Protein AF-A0A848M1C4-F1 (afdb_monomer)

Solvent-accessible surface area (backbone atoms only — not comparable to full-atom values): 4460 Å² total; per-residue (Å²): 90,78,36,63,48,80,48,74,55,75,45,81,50,88,47,55,37,36,32,35,67,69,8,37,36,46,28,38,36,35,27,29,28,38,40,32,36,12,38,41,32,41,43,36,41,22,76,48,29,39,37,36,34,40,74,12,39,38,43,37,40,38,37,22,54,34,78,48,76,38,80,74,38,45,78,47,69,53,79,47,64,71,63,84,73,64,93,88,115

Nearest PDB structures (foldseek):
  3uyu-assembly1_B  TM=2.786E-01  e=3.397E-01  Leucosporidium sp. AY30
  3pet-assembly1_A  TM=3.231E-01  e=1.451E+00  Bacteroides fragilis NCTC 9343
  3wp9-assembly1_A  TM=2.371E-01  e=5.101E-01  Colwellia sp. SLW05
  7d6c-assembly2_5  TM=1.857E-01  e=2.056E+00  Synechococcus elongatus PCC 7942 = FACHB-805

Sequence (89 aa):
LVIEGRVEGQIALKNHLTIEGTGKVQADIRAEELTINGEASGNIDASTRVAINASAKVAGDIKAPRVVIEDGAVFNGSIEMDVKLPDDI

pLDDT: mean 95.61, std 6.19, range [65.88, 98.56]

InterPro domains:
  IPR007607 Bactofilin A/B [PF04519] (1-79)
  IPR007607 Bactofilin A/B [PTHR35024] (2-82)

Mean predicted aligned error: 3.43 Å

Organism: NCBI:txid394095

Foldseek 3Di:
DEAQAEEEEEEADAAEYEDAQNRAYQYEYEYQEYEFNHEYEEEYEHAAEYEFDQNYEYHYEYEYLYYHYYHNYHYHYYYHHPDDDPPPD

Secondary structure (DSSP, 8-state):
-EE-SEEEEEEE-SSEEEE-TT-EEEEEEEEEEEEESSEEES-EEEEEEEEE-TT-EEES-EE-S-EEE-TT-EEES-EE------TT-

Radius of gyration: 12.71 Å; Cα contacts (8 Å, |Δi|>4): 253; chains: 1; bounding box: 28×18×43 Å

Structure (mmCIF, N/CA/C/O backbone):
data_AF-A0A848M1C4-F1
#
_entry.id   AF-A0A848M1C4-F1
#
loop_
_atom_site.group_PDB
_atom_site.id
_atom_site.type_symbol
_atom_site.label_atom_id
_atom_site.label_alt_id
_atom_site.label_comp_id
_atom_site.label_asym_id
_atom_site.label_entity_id
_atom_site.label_seq_id
_atom_site.pdbx_PDB_ins_code
_atom_site.Cartn_x
_atom_site.Cartn_y
_atom_site.Cartn_z
_atom_site.occupancy
_atom_site.B_iso_or_equiv
_atom_site.auth_seq_id
_atom_site.auth_comp_id
_atom_site.auth_asym_id
_atom_site.auth_atom_id
_atom_site.pdbx_PDB_model_num
ATOM 1 N N . LEU A 1 1 ? 7.139 -4.797 7.430 1.00 95.00 1 LEU A N 1
ATOM 2 C CA . LEU A 1 1 ? 6.385 -4.169 8.543 1.00 95.00 1 LEU A CA 1
ATOM 3 C C . LEU A 1 1 ? 4.920 -4.512 8.339 1.00 95.00 1 LEU A C 1
ATOM 5 O O . LEU A 1 1 ? 4.481 -4.451 7.200 1.00 95.00 1 LEU A O 1
ATOM 9 N N . VAL A 1 2 ? 4.203 -4.893 9.392 1.00 97.94 2 VAL A N 1
ATOM 10 C CA . VAL A 1 2 ? 2.770 -5.216 9.327 1.00 97.94 2 VAL A CA 1
ATOM 11 C C . VAL A 1 2 ? 2.019 -4.241 10.229 1.00 97.94 2 VAL A C 1
ATOM 13 O O . VAL A 1 2 ? 2.476 -3.972 11.340 1.00 97.94 2 VAL A O 1
ATOM 16 N N . ILE A 1 3 ? 0.913 -3.684 9.740 1.00 97.88 3 ILE A N 1
ATOM 17 C CA . ILE A 1 3 ? 0.052 -2.758 10.481 1.00 97.88 3 ILE A CA 1
ATOM 18 C C . ILE A 1 3 ? -1.339 -3.373 10.610 1.00 97.88 3 ILE A C 1
ATOM 20 O O . ILE A 1 3 ? -2.064 -3.493 9.628 1.00 97.88 3 ILE A O 1
ATOM 24 N N . GLU A 1 4 ? -1.721 -3.696 11.843 1.00 97.50 4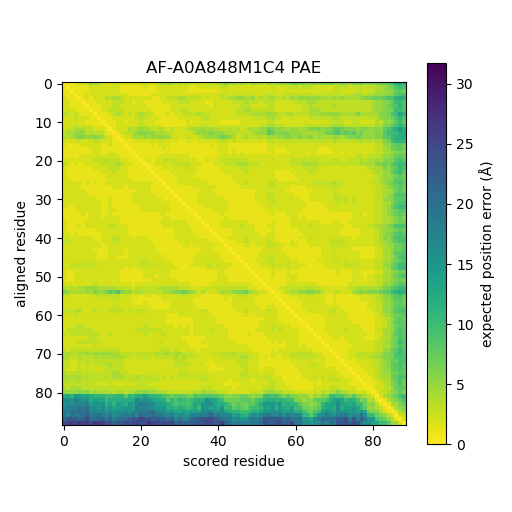 GLU A N 1
ATOM 25 C CA . GLU A 1 4 ? -3.046 -4.233 12.194 1.00 97.50 4 GLU A CA 1
ATOM 26 C C . GLU A 1 4 ? -3.934 -3.197 12.908 1.00 97.50 4 GLU A C 1
ATOM 28 O O . GLU A 1 4 ? -5.093 -3.470 13.214 1.00 97.50 4 GLU A O 1
ATOM 33 N N . GLY A 1 5 ? -3.392 -2.009 13.196 1.00 96.06 5 GLY A N 1
ATOM 34 C CA . GLY A 1 5 ? -4.049 -0.950 13.962 1.00 96.06 5 GLY A CA 1
ATOM 35 C C . GLY A 1 5 ? -4.068 0.391 13.234 1.00 96.06 5 GLY A C 1
ATOM 36 O O . GLY A 1 5 ? -4.028 0.456 12.007 1.00 96.06 5 GLY A O 1
ATOM 37 N N . ARG A 1 6 ? -4.131 1.483 14.001 1.00 97.81 6 ARG A N 1
ATOM 38 C CA . ARG A 1 6 ? -4.175 2.843 13.457 1.00 97.81 6 ARG A CA 1
ATOM 39 C C . ARG A 1 6 ? -2.787 3.473 13.427 1.00 97.81 6 ARG A C 1
ATOM 41 O O . ARG A 1 6 ? -2.099 3.470 14.445 1.00 97.81 6 ARG A O 1
ATOM 48 N N . VAL A 1 7 ? -2.404 4.041 12.288 1.00 97.69 7 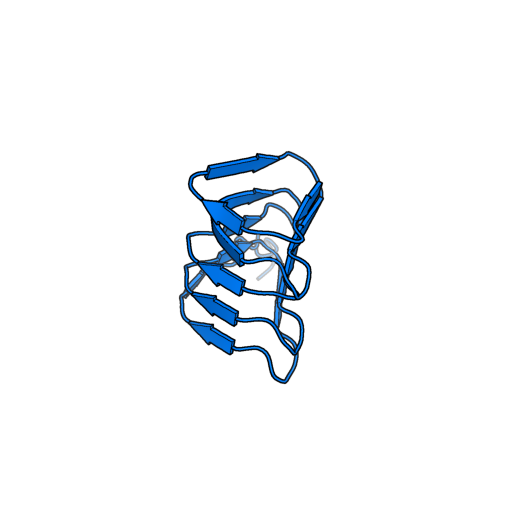VAL A N 1
ATOM 49 C CA . VAL A 1 7 ? -1.159 4.810 12.132 1.00 97.69 7 VAL A CA 1
ATOM 50 C C . VAL A 1 7 ? -1.465 6.122 11.425 1.00 97.69 7 VAL A C 1
ATOM 52 O O . VAL A 1 7 ? -2.210 6.138 10.450 1.00 97.69 7 VAL A O 1
ATOM 55 N N . GLU A 1 8 ? -0.877 7.213 11.911 1.00 97.94 8 GLU A N 1
ATOM 56 C CA . GLU A 1 8 ? -1.021 8.553 11.338 1.00 97.94 8 GLU A CA 1
ATOM 57 C C . GLU A 1 8 ? 0.353 9.199 11.129 1.00 97.94 8 GLU A C 1
ATOM 59 O O . GLU A 1 8 ? 1.274 8.966 11.916 1.00 97.94 8 GLU A O 1
ATOM 64 N N . GLY A 1 9 ? 0.490 10.026 10.090 1.00 97.31 9 GLY A N 1
ATOM 65 C CA . GLY A 1 9 ? 1.689 10.835 9.849 1.00 97.31 9 GLY A CA 1
ATOM 66 C C . GLY A 1 9 ? 2.476 10.412 8.612 1.00 97.31 9 GLY A C 1
ATOM 67 O O . GLY A 1 9 ? 2.006 10.579 7.493 1.00 97.31 9 GLY A O 1
ATOM 68 N N . GLN A 1 10 ? 3.704 9.928 8.793 1.00 97.31 10 GLN A N 1
ATOM 69 C CA . GLN A 1 10 ? 4.580 9.523 7.688 1.00 97.31 10 GLN A CA 1
ATOM 70 C C . GLN A 1 10 ? 5.206 8.166 7.980 1.00 97.31 10 GLN A C 1
ATOM 72 O O . GLN A 1 10 ? 5.672 7.909 9.091 1.00 97.31 10 GLN A O 1
ATOM 77 N N . ILE A 1 11 ? 5.245 7.305 6.967 1.00 97.38 11 ILE A N 1
ATOM 78 C CA . ILE A 1 11 ? 5.832 5.972 7.045 1.00 97.38 11 ILE A CA 1
ATOM 79 C C . ILE A 1 11 ? 6.898 5.875 5.959 1.00 97.38 11 ILE A C 1
ATOM 81 O O . ILE A 1 11 ? 6.599 6.022 4.781 1.00 97.38 11 ILE A O 1
ATOM 85 N N . ALA A 1 12 ? 8.146 5.611 6.342 1.00 97.19 12 ALA A N 1
ATOM 86 C CA . ALA A 1 12 ? 9.239 5.405 5.398 1.00 97.19 12 ALA A CA 1
ATOM 87 C C . ALA A 1 12 ? 10.013 4.138 5.762 1.00 97.19 12 ALA A C 1
ATOM 89 O O . ALA A 1 12 ? 10.598 4.040 6.842 1.00 97.19 12 ALA A O 1
ATOM 90 N N . LEU A 1 13 ? 10.031 3.169 4.852 1.00 94.81 13 LEU A N 1
ATOM 91 C CA . LEU A 1 13 ? 10.797 1.934 4.982 1.00 94.81 13 LEU A CA 1
ATOM 92 C C . LEU A 1 13 ? 11.396 1.536 3.632 1.00 94.81 13 LEU A C 1
ATOM 94 O O . LEU A 1 13 ? 10.900 1.913 2.579 1.00 94.81 13 LEU A O 1
ATOM 98 N N . LYS A 1 14 ? 12.479 0.759 3.665 1.00 93.25 14 LYS A N 1
ATOM 99 C CA . LYS A 1 14 ? 13.182 0.301 2.455 1.00 93.25 14 LYS A CA 1
ATOM 100 C C . LYS A 1 14 ? 12.725 -1.069 1.943 1.00 93.25 14 LYS A C 1
ATOM 102 O O . LYS A 1 14 ? 13.319 -1.551 0.999 1.00 93.25 14 LYS A O 1
ATOM 107 N N . ASN A 1 15 ? 11.729 -1.680 2.587 1.00 95.62 15 ASN A N 1
ATOM 108 C CA . ASN A 1 15 ? 11.282 -3.054 2.332 1.00 95.62 15 ASN A CA 1
ATOM 109 C C . ASN A 1 15 ? 9.746 -3.080 2.150 1.00 95.62 15 ASN A C 1
ATOM 111 O O . ASN A 1 15 ? 9.124 -2.052 1.878 1.00 95.62 15 ASN A O 1
ATOM 115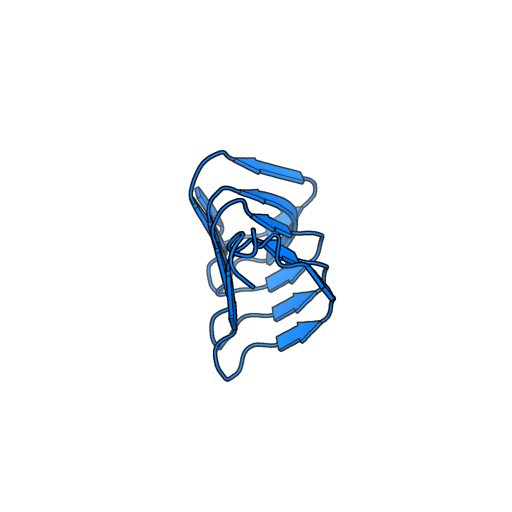 N N . HIS A 1 16 ? 9.130 -4.245 2.378 1.00 97.44 16 HIS A N 1
ATOM 116 C CA . HIS A 1 16 ? 7.688 -4.478 2.293 1.00 97.44 16 HIS A CA 1
ATOM 117 C C . HIS A 1 16 ? 6.887 -3.917 3.488 1.00 97.44 16 HIS A C 1
ATOM 119 O O . HIS A 1 16 ? 7.227 -4.152 4.663 1.00 97.44 16 HIS A O 1
ATOM 125 N N . LEU A 1 17 ? 5.779 -3.238 3.185 1.00 98.06 17 LEU A N 1
ATOM 126 C CA . LEU A 1 17 ? 4.735 -2.838 4.128 1.00 98.06 17 LEU A CA 1
ATOM 127 C C . LEU A 1 17 ? 3.432 -3.577 3.815 1.00 98.06 17 LEU A C 1
ATOM 129 O O . LEU A 1 17 ? 2.978 -3.588 2.675 1.00 98.06 17 LEU A O 1
ATOM 133 N N . THR A 1 18 ? 2.801 -4.135 4.842 1.00 98.44 18 THR A N 1
ATOM 134 C CA . THR A 1 18 ? 1.465 -4.727 4.747 1.00 98.44 18 THR A CA 1
ATOM 135 C C . THR A 1 18 ? 0.522 -3.997 5.693 1.00 98.44 18 THR A C 1
ATOM 137 O O . THR A 1 18 ? 0.798 -3.897 6.890 1.00 98.44 18 THR A O 1
ATOM 140 N N . ILE A 1 19 ? -0.583 -3.482 5.163 1.00 98.25 19 ILE A N 1
ATOM 141 C CA . ILE A 1 19 ? -1.705 -2.969 5.952 1.00 98.25 19 ILE A CA 1
ATOM 142 C C . ILE A 1 19 ? -2.741 -4.083 5.988 1.00 98.25 19 ILE A C 1
ATOM 144 O O . ILE A 1 19 ? -3.377 -4.360 4.973 1.00 98.25 19 ILE A O 1
ATOM 148 N N . GLU A 1 20 ? -2.890 -4.738 7.134 1.00 98.31 20 GLU A N 1
ATOM 149 C CA . GLU A 1 20 ? -3.848 -5.831 7.288 1.00 98.31 20 GLU A CA 1
ATOM 150 C C . GLU A 1 20 ? -5.292 -5.327 7.296 1.00 98.31 20 GLU A C 1
ATOM 152 O O . GLU A 1 20 ? -5.542 -4.127 7.372 1.00 98.31 20 GLU A O 1
ATOM 157 N N . GLY A 1 21 ? -6.266 -6.238 7.215 1.00 97.56 21 GLY A N 1
ATOM 158 C CA . GLY A 1 21 ? -7.686 -5.881 7.086 1.00 97.56 21 GLY A CA 1
ATOM 159 C C . GLY A 1 21 ? -8.226 -4.980 8.208 1.00 97.56 21 GLY A C 1
ATOM 160 O O . GLY A 1 21 ? -9.127 -4.178 7.979 1.00 97.56 21 GLY A O 1
ATOM 161 N N . THR A 1 22 ? -7.661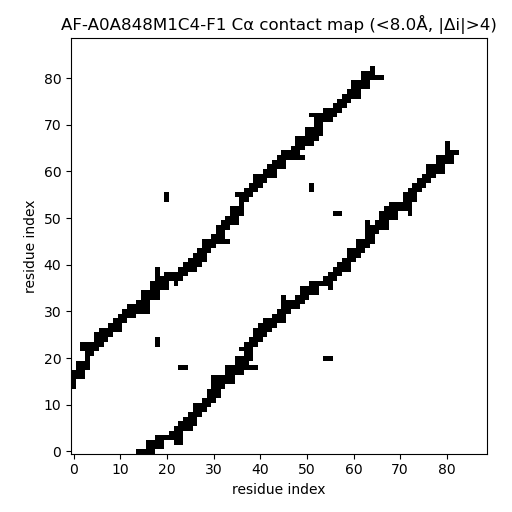 -5.066 9.416 1.00 97.25 22 THR A N 1
ATOM 162 C CA . THR A 1 22 ? -7.999 -4.187 10.552 1.00 97.25 22 THR A CA 1
ATOM 163 C C . THR A 1 22 ? -7.184 -2.891 10.585 1.00 97.25 22 THR A C 1
ATOM 165 O O . THR A 1 22 ? -7.498 -1.983 11.358 1.00 97.25 22 THR A O 1
ATOM 168 N N . GLY A 1 23 ? -6.145 -2.798 9.755 1.00 98.06 23 GLY A N 1
ATOM 169 C CA . GLY A 1 23 ? -5.249 -1.660 9.657 1.00 98.06 23 GLY A CA 1
ATOM 170 C C . GLY A 1 23 ? -5.933 -0.437 9.051 1.00 98.06 23 GLY A C 1
ATOM 171 O O . GLY A 1 23 ? -6.627 -0.525 8.037 1.00 98.06 23 GLY A O 1
ATOM 172 N N . LYS A 1 24 ? -5.714 0.721 9.678 1.00 98.44 24 LYS A N 1
ATOM 173 C CA . LYS A 1 24 ? -6.168 2.033 9.202 1.00 98.44 24 LYS A CA 1
ATOM 174 C C . LYS A 1 24 ? -4.987 2.988 9.191 1.00 98.44 24 LYS A C 1
ATOM 176 O O . LYS A 1 24 ? -4.515 3.409 10.248 1.00 98.44 24 LYS A O 1
ATOM 181 N N . VAL A 1 25 ? -4.504 3.329 8.008 1.00 98.44 25 VAL A N 1
ATOM 182 C CA . VAL A 1 25 ? -3.341 4.199 7.844 1.00 98.44 25 VAL A CA 1
ATOM 183 C C . VAL A 1 25 ? -3.779 5.526 7.253 1.00 98.44 25 VAL A C 1
ATOM 185 O O . VAL A 1 25 ? -4.384 5.558 6.189 1.00 98.44 25 VAL A O 1
ATOM 188 N N . GLN A 1 26 ? -3.461 6.621 7.935 1.00 98.56 26 GLN A N 1
ATOM 189 C CA . GLN A 1 26 ? -3.628 7.978 7.427 1.00 98.56 26 GLN A CA 1
ATOM 190 C C . GLN A 1 26 ? -2.258 8.654 7.370 1.00 98.56 26 GLN A C 1
ATOM 192 O O . GLN A 1 26 ? -1.856 9.370 8.290 1.00 98.56 26 GLN A O 1
ATOM 197 N N . ALA A 1 27 ? -1.488 8.330 6.337 1.00 98.00 27 ALA A N 1
ATOM 198 C CA . ALA A 1 27 ? -0.093 8.719 6.244 1.00 98.00 27 ALA A CA 1
ATOM 199 C C . ALA A 1 27 ? 0.402 8.793 4.801 1.00 98.00 27 ALA A C 1
ATOM 201 O O . ALA A 1 27 ? -0.086 8.066 3.938 1.00 98.00 27 ALA A O 1
ATOM 202 N N . ASP A 1 28 ? 1.443 9.596 4.585 1.00 98.19 28 ASP A N 1
ATOM 203 C CA . ASP A 1 28 ? 2.272 9.471 3.388 1.00 98.19 28 ASP A CA 1
ATOM 204 C C . ASP A 1 28 ? 3.222 8.282 3.561 1.00 98.19 28 ASP A C 1
ATOM 206 O O . ASP A 1 28 ? 3.956 8.187 4.553 1.00 98.19 28 ASP A O 1
ATOM 210 N N . ILE A 1 29 ? 3.199 7.362 2.603 1.00 98.31 29 ILE A N 1
ATOM 211 C CA . ILE A 1 29 ? 3.882 6.073 2.670 1.00 98.31 29 ILE A CA 1
ATOM 212 C C . ILE A 1 29 ? 4.977 6.029 1.611 1.00 98.31 29 ILE A C 1
ATOM 214 O O . ILE A 1 29 ? 4.706 6.182 0.425 1.00 98.31 29 ILE A O 1
ATOM 218 N N . ARG A 1 30 ? 6.210 5.739 2.034 1.00 98.19 30 ARG A N 1
ATOM 219 C CA . ARG A 1 30 ? 7.314 5.328 1.162 1.00 98.19 30 ARG A CA 1
ATOM 220 C C . ARG A 1 30 ? 7.758 3.913 1.505 1.00 98.19 30 ARG A C 1
ATOM 222 O O . ARG A 1 30 ? 8.157 3.657 2.646 1.00 98.19 30 ARG A O 1
ATOM 229 N N . ALA A 1 31 ? 7.701 3.010 0.533 1.00 97.81 31 ALA A N 1
ATOM 230 C CA . ALA A 1 31 ? 8.081 1.608 0.701 1.00 97.81 31 ALA A CA 1
ATOM 231 C C . ALA A 1 31 ? 8.711 1.034 -0.574 1.00 97.81 31 ALA A C 1
ATOM 233 O O . ALA A 1 31 ? 8.640 1.635 -1.642 1.00 97.81 31 ALA A O 1
ATOM 234 N N . GLU A 1 32 ? 9.319 -0.146 -0.483 1.00 97.31 32 GLU A N 1
ATOM 235 C CA . GLU A 1 32 ? 9.703 -0.874 -1.696 1.00 97.31 32 GLU A CA 1
ATOM 236 C C . GLU A 1 32 ? 8.469 -1.506 -2.342 1.00 97.31 32 GLU A C 1
ATOM 238 O O . GLU A 1 32 ? 8.207 -1.329 -3.533 1.00 97.31 32 GLU A O 1
ATOM 243 N N . GLU A 1 33 ? 7.685 -2.204 -1.524 1.00 97.69 33 GLU A N 1
ATOM 244 C CA . GLU A 1 33 ? 6.436 -2.849 -1.903 1.00 97.69 33 GLU A CA 1
ATOM 245 C C . GLU A 1 33 ? 5.373 -2.589 -0.833 1.00 97.69 33 GLU A C 1
ATOM 247 O O . GLU A 1 33 ? 5.669 -2.564 0.367 1.00 97.69 33 GLU A O 1
ATOM 252 N N . LEU A 1 34 ? 4.130 -2.406 -1.274 1.00 98.12 34 LEU A N 1
ATOM 253 C CA . LEU A 1 34 ? 2.981 -2.189 -0.407 1.00 98.12 34 LEU A CA 1
ATOM 254 C C . LEU A 1 34 ? 1.861 -3.177 -0.735 1.00 98.12 34 LEU A C 1
ATOM 256 O O . LEU A 1 34 ? 1.418 -3.249 -1.879 1.00 98.12 34 LEU A O 1
ATOM 260 N N . THR A 1 35 ? 1.360 -3.875 0.282 1.00 98.50 35 THR A N 1
ATOM 261 C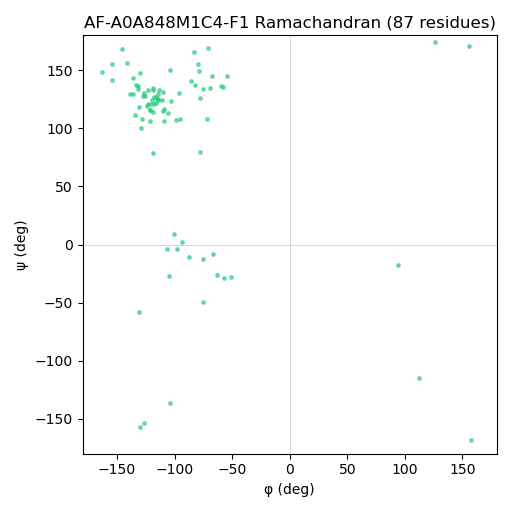 CA . THR A 1 35 ? 0.121 -4.664 0.209 1.00 98.50 35 THR A CA 1
ATOM 262 C C . THR A 1 35 ? -0.925 -4.056 1.132 1.00 98.50 35 THR A C 1
ATOM 264 O O . THR A 1 35 ? -0.648 -3.809 2.307 1.00 98.50 35 THR A O 1
ATOM 267 N N . ILE A 1 36 ? -2.130 -3.825 0.618 1.00 98.50 36 ILE A N 1
ATOM 268 C CA . ILE A 1 36 ? -3.229 -3.203 1.354 1.00 98.50 36 ILE A CA 1
ATOM 269 C C . ILE A 1 36 ? -4.418 -4.162 1.370 1.00 98.50 36 ILE A C 1
ATOM 271 O O . ILE A 1 36 ? -5.002 -4.448 0.328 1.00 98.50 36 ILE A O 1
ATOM 275 N N . ASN A 1 37 ? -4.775 -4.619 2.569 1.00 98.38 37 ASN A N 1
ATOM 276 C CA . ASN A 1 37 ? -5.981 -5.393 2.875 1.00 98.38 37 ASN A CA 1
ATOM 277 C C . ASN A 1 37 ? -7.044 -4.527 3.585 1.00 98.38 37 ASN A C 1
ATOM 279 O O . ASN A 1 37 ? -8.236 -4.828 3.504 1.00 98.38 37 ASN A O 1
ATOM 283 N N . GLY A 1 38 ? -6.604 -3.485 4.304 1.00 98.06 38 GLY A N 1
ATOM 284 C CA . GLY A 1 38 ? -7.433 -2.581 5.111 1.00 98.06 38 GLY A CA 1
ATOM 285 C C . GLY A 1 38 ? -7.675 -1.207 4.477 1.00 98.06 38 GLY A C 1
ATOM 286 O O . GLY A 1 38 ? -7.983 -1.091 3.290 1.00 98.06 38 GLY A O 1
ATOM 287 N N . GLU A 1 39 ? -7.559 -0.149 5.281 1.00 98.56 39 GLU A N 1
ATOM 288 C CA . GLU A 1 39 ? -7.818 1.233 4.863 1.00 98.56 39 GLU A CA 1
ATOM 289 C C . GLU A 1 39 ? -6.518 2.049 4.805 1.00 98.56 39 GLU A C 1
ATOM 291 O O . GLU A 1 39 ? -5.744 2.064 5.765 1.00 98.56 39 GLU A O 1
ATOM 296 N N . ALA A 1 40 ? -6.301 2.769 3.704 1.00 98.38 40 ALA A N 1
ATOM 297 C CA . ALA A 1 40 ? -5.181 3.693 3.546 1.00 98.38 40 ALA A CA 1
ATOM 298 C C . ALA A 1 40 ? -5.656 5.049 3.006 1.00 98.38 40 ALA A C 1
ATOM 300 O O . ALA A 1 40 ? -6.423 5.116 2.047 1.00 98.38 40 ALA A O 1
ATOM 301 N N . SER A 1 41 ? -5.183 6.139 3.601 1.00 98.44 41 SER A N 1
ATOM 302 C CA . SER A 1 41 ? -5.391 7.496 3.107 1.00 98.44 41 SER A CA 1
ATOM 303 C C . SER A 1 41 ? -4.099 8.303 3.177 1.00 98.44 41 SER A C 1
ATOM 305 O O . SER A 1 41 ? -3.453 8.337 4.221 1.00 98.44 41 SER A O 1
ATOM 307 N N . GLY A 1 42 ? -3.735 8.952 2.075 1.00 97.69 42 GLY A N 1
ATOM 308 C CA . GLY A 1 42 ? -2.454 9.644 1.910 1.00 97.69 42 GLY A CA 1
ATOM 309 C C . GLY A 1 42 ? -1.708 9.175 0.666 1.00 97.69 42 GLY A C 1
ATOM 310 O O . GLY A 1 42 ? -2.156 8.257 -0.026 1.00 97.69 42 GLY A O 1
ATOM 311 N N . ASN A 1 43 ? -0.588 9.829 0.364 1.00 97.88 43 ASN A N 1
ATOM 312 C CA . ASN A 1 43 ? 0.155 9.545 -0.858 1.00 97.88 43 ASN A CA 1
ATOM 313 C C . ASN A 1 43 ? 1.056 8.326 -0.671 1.00 97.88 43 ASN A C 1
ATOM 315 O O . ASN A 1 43 ? 1.731 8.182 0.348 1.00 97.88 43 ASN A O 1
ATOM 319 N N . ILE A 1 44 ? 1.091 7.456 -1.672 1.00 98.25 44 ILE A N 1
ATOM 320 C CA . ILE A 1 44 ? 1.877 6.227 -1.668 1.00 98.25 44 ILE A CA 1
ATOM 321 C C . ILE A 1 44 ? 2.947 6.338 -2.747 1.00 98.25 44 ILE A C 1
ATOM 323 O O . ILE A 1 44 ? 2.640 6.517 -3.920 1.00 98.25 44 ILE A O 1
ATOM 327 N N . ASP A 1 45 ? 4.201 6.170 -2.354 1.00 97.94 45 ASP A N 1
ATOM 328 C CA . ASP A 1 45 ? 5.356 6.088 -3.243 1.00 97.94 45 ASP A CA 1
ATOM 329 C C . ASP A 1 45 ? 6.038 4.735 -3.010 1.00 97.94 45 ASP A C 1
ATOM 331 O O . ASP A 1 45 ? 6.634 4.487 -1.954 1.00 97.94 45 ASP A O 1
ATOM 335 N N . ALA A 1 46 ? 5.870 3.818 -3.963 1.00 97.38 46 ALA A N 1
ATOM 336 C CA . ALA A 1 46 ? 6.439 2.481 -3.898 1.00 97.38 46 ALA A CA 1
ATOM 337 C C . ALA A 1 46 ? 7.419 2.254 -5.044 1.00 97.38 46 ALA A C 1
ATOM 339 O O . ALA A 1 46 ? 7.074 2.393 -6.216 1.00 97.38 46 ALA A O 1
ATOM 340 N N . SER A 1 47 ? 8.639 1.827 -4.726 1.00 96.25 47 SER A N 1
ATOM 341 C CA . SER A 1 47 ? 9.681 1.681 -5.748 1.00 96.25 47 SER A CA 1
ATOM 342 C C . SER A 1 47 ? 9.509 0.456 -6.648 1.00 96.25 47 SER A C 1
ATOM 344 O O . SER A 1 47 ? 10.212 0.350 -7.650 1.00 96.25 47 SER A O 1
ATOM 346 N N . THR A 1 48 ? 8.626 -0.489 -6.307 1.00 95.94 48 THR A N 1
ATOM 347 C CA . THR A 1 48 ? 8.423 -1.716 -7.098 1.00 95.94 48 THR A CA 1
ATOM 348 C C . THR A 1 48 ? 6.958 -2.003 -7.400 1.00 95.94 48 THR A C 1
ATOM 350 O O . THR A 1 48 ? 6.588 -2.123 -8.571 1.00 95.94 48 THR A O 1
ATOM 353 N N . ARG A 1 49 ? 6.117 -2.139 -6.369 1.00 96.81 49 ARG A N 1
ATOM 354 C CA . ARG A 1 49 ? 4.744 -2.625 -6.514 1.00 96.81 49 ARG A CA 1
ATOM 355 C C . ARG A 1 49 ? 3.822 -2.121 -5.407 1.00 96.81 49 ARG A C 1
ATOM 357 O O . ARG A 1 49 ? 4.188 -2.119 -4.235 1.00 96.81 49 ARG A O 1
ATOM 364 N N . VAL A 1 50 ? 2.587 -1.803 -5.786 1.00 98.31 50 VAL A N 1
ATOM 365 C CA . VAL A 1 50 ? 1.452 -1.638 -4.868 1.00 98.31 50 VAL A CA 1
ATOM 366 C C . VAL A 1 50 ? 0.370 -2.659 -5.206 1.00 98.31 50 VAL A C 1
ATOM 368 O O . VAL A 1 50 ? 0.018 -2.837 -6.372 1.00 98.31 50 VAL A O 1
ATOM 371 N N . ALA A 1 51 ? -0.154 -3.334 -4.189 1.00 98.38 51 ALA A N 1
ATOM 372 C CA . ALA A 1 51 ? -1.261 -4.274 -4.284 1.00 98.38 51 ALA A CA 1
ATOM 373 C C . ALA A 1 51 ? -2.421 -3.806 -3.407 1.00 98.38 51 ALA A C 1
ATOM 375 O O . ALA A 1 51 ? -2.265 -3.662 -2.194 1.00 98.38 51 ALA A O 1
ATOM 376 N N . ILE A 1 52 ? -3.573 -3.579 -4.027 1.00 98.44 52 ILE A N 1
ATOM 377 C CA . ILE A 1 52 ? -4.826 -3.236 -3.362 1.00 98.44 52 ILE A CA 1
ATOM 378 C C . ILE A 1 52 ? -5.741 -4.450 -3.496 1.00 98.44 52 ILE A C 1
ATOM 380 O O . ILE A 1 52 ? -6.239 -4.733 -4.587 1.00 98.44 52 ILE A O 1
ATOM 384 N N . ASN A 1 53 ? -5.919 -5.179 -2.398 1.00 98.38 53 ASN A N 1
ATOM 385 C CA . ASN A 1 53 ? -6.677 -6.425 -2.398 1.00 98.38 53 ASN A CA 1
ATOM 386 C C . ASN A 1 53 ? -8.187 -6.171 -2.288 1.00 98.38 53 ASN A C 1
ATOM 388 O O . ASN A 1 53 ? -8.624 -5.074 -1.935 1.00 98.38 53 ASN A O 1
ATOM 392 N N . ALA A 1 54 ? -8.988 -7.199 -2.564 1.00 97.06 54 ALA A N 1
ATOM 393 C CA . ALA A 1 54 ? -10.437 -7.104 -2.778 1.00 97.06 54 ALA A CA 1
ATOM 394 C C . ALA A 1 54 ? -11.254 -6.360 -1.696 1.00 97.06 54 ALA A C 1
ATOM 396 O O . ALA A 1 54 ? -12.306 -5.815 -1.995 1.00 97.06 54 ALA A O 1
ATOM 397 N N . SER A 1 55 ? -10.827 -6.329 -0.429 1.00 93.19 55 SER A N 1
ATOM 398 C CA . SER A 1 55 ? -11.551 -5.628 0.653 1.00 93.19 55 SER A CA 1
ATOM 399 C C . SER A 1 55 ? -11.020 -4.229 0.969 1.00 93.19 55 SER A C 1
ATOM 401 O O . SER A 1 55 ? -11.560 -3.551 1.849 1.00 93.19 55 SER A O 1
ATOM 403 N N . ALA A 1 56 ? -9.940 -3.811 0.312 1.00 98.12 56 ALA A N 1
ATOM 404 C CA . ALA A 1 56 ? -9.207 -2.618 0.687 1.00 98.12 56 ALA A CA 1
ATOM 405 C C . ALA A 1 56 ? -9.890 -1.331 0.213 1.00 98.12 56 ALA A C 1
ATOM 407 O O . ALA A 1 56 ? -10.547 -1.283 -0.831 1.00 98.12 56 ALA A O 1
ATOM 408 N N . LYS A 1 57 ? -9.697 -0.262 0.992 1.00 98.50 57 LYS A N 1
ATOM 409 C CA . LYS A 1 57 ? -10.161 1.091 0.665 1.00 98.50 57 LYS A CA 1
ATOM 410 C C . LYS A 1 57 ? -8.986 2.048 0.685 1.00 98.50 57 LYS A C 1
ATOM 412 O O . LYS A 1 57 ? -8.355 2.231 1.724 1.00 98.50 57 LYS A O 1
ATOM 417 N N . VAL A 1 58 ? -8.717 2.675 -0.448 1.00 98.44 58 VAL A N 1
ATOM 418 C CA . VAL A 1 58 ? -7.569 3.561 -0.620 1.00 98.44 58 VAL A CA 1
ATOM 419 C C . VAL A 1 58 ? -8.036 4.918 -1.132 1.00 98.44 58 VAL A C 1
ATOM 421 O O . VAL A 1 58 ? -8.765 4.994 -2.120 1.00 98.44 58 VAL A O 1
ATOM 424 N N . ALA A 1 59 ? -7.619 5.984 -0.451 1.00 98.44 59 ALA A N 1
ATOM 425 C CA . ALA A 1 59 ? -7.892 7.367 -0.828 1.00 98.44 59 ALA A CA 1
ATOM 426 C C . ALA A 1 59 ? -6.593 8.189 -0.850 1.00 98.44 59 ALA A C 1
ATOM 428 O O . ALA A 1 59 ? -6.109 8.621 0.200 1.00 98.44 59 ALA A O 1
ATOM 429 N N . GLY A 1 60 ? -6.037 8.410 -2.036 1.00 97.44 60 GLY A N 1
ATOM 430 C CA . GLY A 1 60 ? -4.768 9.110 -2.228 1.00 97.44 60 GLY A CA 1
ATOM 431 C C . GLY A 1 60 ? -4.081 8.727 -3.534 1.00 97.44 60 GLY A C 1
ATOM 432 O O . GLY A 1 60 ? -4.506 7.795 -4.219 1.00 97.44 60 GLY A O 1
ATOM 433 N N . ASP A 1 61 ? -3.022 9.456 -3.873 1.00 98.31 61 ASP A N 1
ATOM 434 C CA . ASP A 1 61 ? -2.284 9.231 -5.112 1.00 98.31 61 ASP A CA 1
ATOM 435 C C . ASP A 1 61 ? -1.217 8.144 -4.930 1.00 98.31 61 ASP A C 1
ATOM 437 O O . ASP A 1 61 ? -0.549 8.071 -3.896 1.00 98.31 61 ASP A O 1
ATOM 441 N N . ILE A 1 62 ? -1.054 7.293 -5.944 1.00 98.12 62 ILE A N 1
ATOM 442 C CA . ILE A 1 62 ? -0.077 6.202 -5.959 1.00 98.12 62 ILE A CA 1
ATOM 443 C C . ILE A 1 62 ? 0.949 6.457 -7.054 1.00 98.12 62 ILE A C 1
ATOM 445 O O . ILE A 1 62 ? 0.603 6.548 -8.230 1.00 98.12 62 ILE A O 1
ATOM 449 N N . LYS A 1 63 ? 2.224 6.463 -6.677 1.00 97.81 63 LYS A N 1
ATOM 450 C CA . LYS A 1 63 ? 3.361 6.388 -7.586 1.00 97.81 63 LYS A CA 1
ATOM 451 C C . LYS A 1 63 ? 4.046 5.036 -7.426 1.00 97.81 63 LYS A C 1
ATOM 453 O O . LYS A 1 63 ? 4.563 4.736 -6.352 1.00 97.81 63 LYS A O 1
ATOM 458 N N . ALA A 1 64 ? 4.023 4.209 -8.470 1.00 96.75 64 ALA A N 1
ATOM 459 C CA . ALA A 1 64 ? 4.715 2.919 -8.468 1.00 96.75 64 ALA A CA 1
ATOM 460 C C . ALA A 1 64 ? 4.889 2.337 -9.879 1.00 96.75 64 ALA A C 1
ATOM 462 O O . ALA A 1 64 ? 3.987 2.484 -10.701 1.00 96.75 64 ALA A O 1
ATOM 463 N N . PRO A 1 65 ? 5.964 1.578 -10.164 1.00 95.81 65 PRO A N 1
ATOM 464 C CA . PRO A 1 65 ? 6.136 0.920 -11.465 1.00 95.81 65 PRO A CA 1
ATOM 465 C C . PRO A 1 65 ? 5.063 -0.129 -11.781 1.00 95.81 65 PRO A C 1
ATOM 467 O O . PRO A 1 65 ? 4.814 -0.442 -12.945 1.00 95.81 65 PRO A O 1
ATOM 470 N N . ARG A 1 66 ? 4.454 -0.729 -10.750 1.00 95.75 66 ARG A N 1
ATOM 471 C CA . ARG A 1 66 ? 3.417 -1.758 -10.888 1.00 95.75 66 ARG A CA 1
ATOM 472 C C . ARG A 1 66 ? 2.315 -1.525 -9.866 1.00 95.75 66 ARG A C 1
ATOM 474 O O . ARG A 1 66 ? 2.588 -1.442 -8.671 1.00 95.75 66 ARG A O 1
ATOM 481 N N . VAL A 1 67 ? 1.068 -1.507 -10.321 1.00 97.31 67 VAL A N 1
ATOM 482 C CA . VAL A 1 67 ? -0.104 -1.440 -9.443 1.00 97.31 67 VAL A CA 1
ATOM 483 C C . VAL A 1 67 ? -1.055 -2.577 -9.793 1.00 97.31 67 VAL A C 1
ATOM 485 O O . VAL A 1 67 ? -1.359 -2.799 -10.963 1.00 97.31 67 VAL A O 1
ATOM 488 N N . VAL A 1 68 ? -1.492 -3.320 -8.779 1.00 97.81 68 VAL A N 1
ATOM 489 C CA . VAL A 1 68 ? -2.523 -4.357 -8.889 1.00 97.81 68 VAL A CA 1
ATOM 490 C C . VAL A 1 68 ? -3.710 -3.922 -8.046 1.00 97.81 68 VAL A C 1
ATOM 492 O O . VAL A 1 68 ? -3.541 -3.625 -6.866 1.00 97.81 68 VAL A O 1
ATOM 495 N N . ILE A 1 69 ? 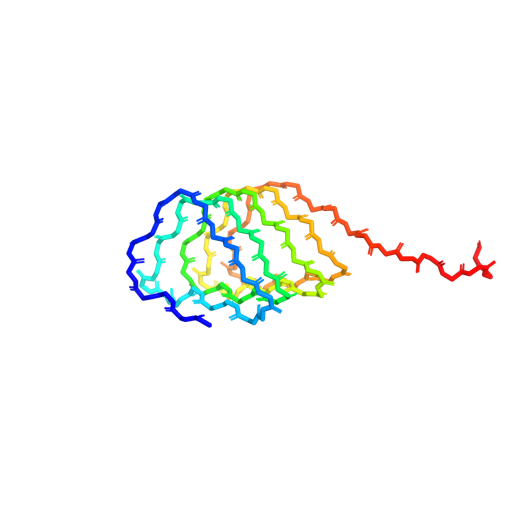-4.892 -3.897 -8.654 1.00 97.69 69 ILE A N 1
ATOM 496 C CA . ILE A 1 69 ? -6.159 -3.623 -7.977 1.00 97.69 69 ILE A CA 1
ATOM 497 C C . ILE A 1 69 ? -7.048 -4.836 -8.213 1.00 97.69 69 ILE A C 1
ATOM 499 O O . ILE A 1 69 ? -7.350 -5.166 -9.360 1.00 97.69 69 ILE A O 1
ATOM 503 N N . GLU A 1 70 ? -7.397 -5.534 -7.140 1.00 98.25 70 GLU A N 1
ATOM 504 C CA . GLU A 1 70 ? -8.282 -6.693 -7.203 1.00 98.25 70 GLU A CA 1
ATOM 505 C C . GLU A 1 70 ? -9.755 -6.276 -7.286 1.00 98.25 70 GLU A C 1
ATOM 507 O O . GLU A 1 70 ? -10.147 -5.196 -6.836 1.00 98.25 70 GLU A O 1
ATOM 512 N N . ASP A 1 71 ? -10.585 -7.155 -7.852 1.00 97.31 71 ASP A N 1
ATOM 513 C CA . ASP A 1 71 ? -12.036 -6.963 -7.881 1.00 97.31 71 ASP A CA 1
ATOM 514 C C . ASP A 1 71 ? -12.597 -6.827 -6.457 1.00 97.31 71 ASP A C 1
ATOM 516 O O . ASP A 1 71 ? -12.221 -7.574 -5.555 1.00 97.31 71 ASP A O 1
ATOM 520 N N . GLY A 1 72 ? -13.483 -5.852 -6.254 1.00 96.12 72 GLY A N 1
ATOM 521 C CA . GLY A 1 72 ? -14.028 -5.488 -4.941 1.00 96.12 72 GLY A CA 1
ATOM 522 C C . GLY A 1 72 ? -13.284 -4.358 -4.220 1.00 96.12 72 GLY A C 1
ATOM 523 O O . GLY A 1 72 ? -13.870 -3.726 -3.335 1.00 96.12 72 GLY A O 1
ATOM 524 N N . ALA A 1 73 ? -12.045 -4.046 -4.614 1.00 97.75 73 ALA A N 1
ATOM 525 C CA . ALA A 1 73 ? -11.297 -2.947 -4.016 1.00 97.75 73 ALA A CA 1
ATOM 526 C C . ALA A 1 73 ? -11.923 -1.581 -4.345 1.00 97.75 73 ALA A C 1
ATOM 528 O O . ALA A 1 73 ? -12.412 -1.341 -5.451 1.00 97.75 73 ALA A O 1
ATOM 529 N N . VAL A 1 74 ? -11.847 -0.644 -3.395 1.00 98.00 74 VAL A N 1
ATOM 530 C CA . VAL A 1 74 ? -12.253 0.751 -3.604 1.00 98.00 74 VAL A CA 1
ATOM 531 C C . VAL A 1 74 ? -11.012 1.629 -3.626 1.00 98.00 74 VAL A C 1
ATOM 533 O O . VAL A 1 74 ? -10.319 1.765 -2.620 1.00 98.00 74 VAL A O 1
ATOM 536 N N . PHE A 1 75 ? -10.758 2.265 -4.763 1.00 97.56 75 PHE A N 1
ATOM 537 C CA . PHE A 1 75 ? -9.658 3.206 -4.940 1.00 97.56 75 PHE A CA 1
ATOM 538 C C . PHE A 1 75 ? -10.191 4.566 -5.399 1.00 97.56 75 PHE A C 1
ATOM 540 O O . PHE A 1 75 ? -11.017 4.641 -6.309 1.00 97.56 75 PHE A O 1
ATOM 547 N N . ASN A 1 76 ? -9.716 5.639 -4.768 1.00 97.75 76 ASN A N 1
ATOM 548 C CA . ASN A 1 76 ? -9.985 7.016 -5.166 1.00 97.75 76 ASN A CA 1
ATOM 549 C C . ASN A 1 76 ? -8.687 7.834 -5.137 1.00 97.75 76 ASN A C 1
ATOM 551 O O . ASN A 1 76 ? -8.150 8.105 -4.063 1.00 97.75 76 ASN A O 1
ATOM 555 N N . GLY A 1 77 ? -8.206 8.230 -6.312 1.00 97.00 77 GLY A N 1
ATOM 556 C CA . GLY A 1 77 ? -6.978 8.997 -6.487 1.00 97.00 77 GLY A CA 1
ATOM 557 C C . GLY A 1 77 ? -6.408 8.829 -7.890 1.00 97.00 77 GLY A C 1
ATOM 558 O O . GLY A 1 77 ? -7.063 8.283 -8.783 1.00 97.00 77 GLY A O 1
ATOM 559 N N . SER A 1 78 ? -5.176 9.289 -8.074 1.00 97.56 78 SER A N 1
ATOM 560 C CA . SER A 1 78 ? -4.425 9.161 -9.322 1.00 97.56 78 SER A CA 1
ATOM 561 C C . SER A 1 78 ? -3.365 8.070 -9.208 1.00 97.56 78 SER A C 1
ATOM 563 O O . SER A 1 78 ? -2.820 7.828 -8.132 1.00 97.56 78 SER A O 1
ATOM 565 N N . ILE A 1 79 ? -3.047 7.417 -10.326 1.00 97.31 79 ILE A N 1
ATOM 566 C CA . ILE A 1 79 ? -1.930 6.471 -10.409 1.00 97.31 79 ILE A CA 1
ATOM 567 C C . ILE A 1 79 ? -0.918 7.006 -11.416 1.00 97.31 79 ILE A C 1
ATOM 569 O O . ILE A 1 79 ? -1.238 7.183 -12.590 1.00 97.31 79 ILE A O 1
ATOM 573 N N . GLU A 1 80 ? 0.308 7.222 -10.956 1.00 96.44 80 GLU A N 1
ATOM 574 C CA . GLU A 1 80 ? 1.469 7.526 -11.784 1.00 96.44 80 GLU A CA 1
ATOM 575 C C . GLU A 1 80 ? 2.363 6.284 -11.852 1.00 96.44 80 GLU A C 1
ATOM 577 O O . GLU A 1 80 ? 2.943 5.854 -10.851 1.00 96.44 80 GLU A O 1
ATOM 582 N N . MET A 1 81 ? 2.473 5.686 -13.039 1.00 94.19 81 MET A N 1
ATOM 583 C CA . MET A 1 81 ? 3.374 4.556 -13.245 1.00 94.19 81 MET A CA 1
ATOM 584 C C . MET A 1 81 ? 4.706 5.053 -13.796 1.00 94.19 81 MET A C 1
ATOM 586 O O . MET A 1 81 ? 4.793 5.445 -14.959 1.00 94.19 81 MET A O 1
ATOM 590 N N . ASP A 1 82 ? 5.744 5.021 -12.960 1.00 82.00 82 ASP A N 1
ATOM 591 C CA . ASP A 1 82 ? 7.115 5.328 -13.375 1.00 82.00 82 ASP A CA 1
ATOM 592 C C . ASP A 1 82 ? 7.703 4.113 -14.105 1.00 82.00 82 ASP A C 1
ATOM 594 O O . ASP A 1 82 ? 8.381 3.254 -13.533 1.00 82.00 82 ASP A O 1
ATOM 598 N N . VAL A 1 83 ? 7.320 3.982 -15.374 1.00 78.31 83 VAL A N 1
ATOM 599 C CA . VAL A 1 83 ? 7.774 2.921 -16.269 1.00 78.31 83 VAL A CA 1
ATOM 600 C C . VAL A 1 83 ? 8.819 3.506 -17.203 1.00 78.31 83 VAL A C 1
ATOM 602 O O . VAL A 1 83 ? 8.544 4.435 -17.961 1.00 78.31 83 VAL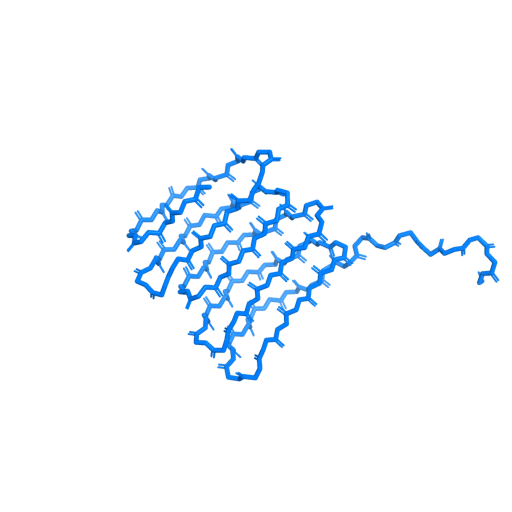 A O 1
ATOM 605 N N . LYS A 1 84 ? 10.013 2.910 -17.213 1.00 73.38 84 LYS A N 1
ATOM 606 C CA . LYS A 1 84 ? 10.939 3.111 -18.326 1.00 73.38 84 LYS A CA 1
ATO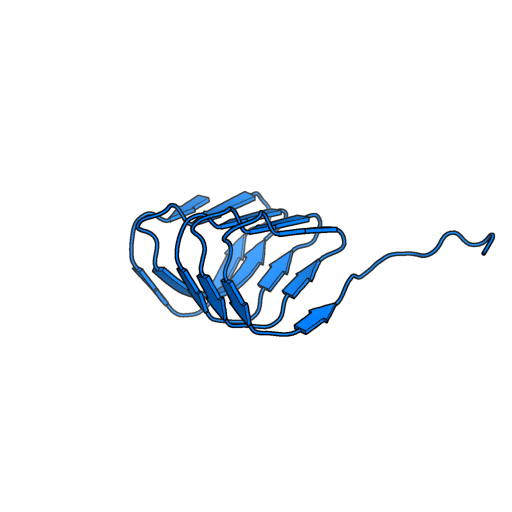M 607 C C . LYS A 1 84 ? 10.390 2.367 -19.533 1.00 73.38 84 LYS A C 1
ATOM 609 O O . LYS A 1 84 ? 10.401 1.136 -19.551 1.00 73.38 84 LYS A O 1
ATOM 614 N N . LEU A 1 85 ? 9.886 3.119 -20.508 1.00 76.12 85 LEU A N 1
ATOM 615 C CA . LEU A 1 85 ? 9.602 2.565 -21.823 1.00 76.12 85 LEU A CA 1
ATOM 616 C C . LEU A 1 85 ? 10.917 2.016 -22.406 1.00 76.12 85 LEU A C 1
ATOM 618 O O . LEU A 1 85 ? 11.957 2.660 -22.240 1.00 76.12 85 LEU A O 1
ATOM 622 N N . PRO A 1 86 ? 10.895 0.825 -23.021 1.00 79.50 86 PRO A N 1
ATOM 623 C CA . PRO A 1 86 ? 12.018 0.336 -23.807 1.00 79.50 86 PRO A CA 1
ATOM 624 C C . PRO A 1 86 ? 12.412 1.358 -24.885 1.00 79.50 86 PRO A C 1
ATOM 626 O O . PRO A 1 86 ? 11.540 2.026 -25.439 1.00 79.50 86 PRO A O 1
ATOM 629 N N . ASP A 1 87 ? 13.709 1.472 -25.185 1.00 79.81 87 ASP A N 1
ATOM 630 C CA . ASP A 1 87 ? 14.240 2.439 -26.164 1.00 79.81 87 ASP A CA 1
ATOM 631 C C . ASP A 1 87 ? 13.793 2.148 -27.619 1.00 79.81 87 ASP A C 1
ATOM 633 O O . ASP A 1 87 ? 14.067 2.930 -28.527 1.00 79.81 87 ASP A O 1
ATOM 637 N N . ASP A 1 88 ? 13.139 1.009 -27.856 1.00 79.19 88 ASP A N 1
ATOM 638 C CA . ASP A 1 88 ? 12.708 0.4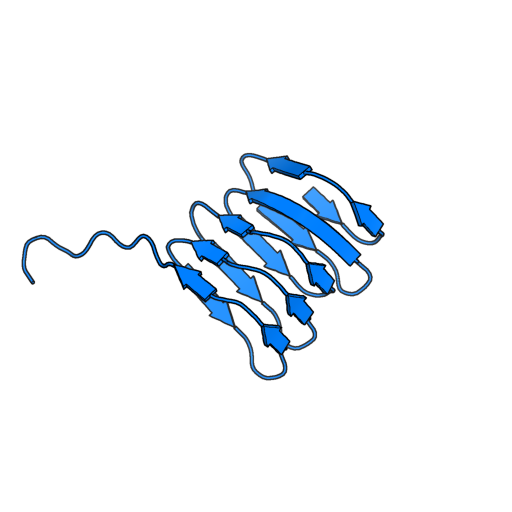86 -29.153 1.00 79.19 88 ASP A CA 1
ATOM 639 C C . ASP A 1 88 ? 11.217 0.715 -29.487 1.00 79.19 88 ASP A C 1
ATOM 641 O O . ASP A 1 88 ? 10.744 0.192 -30.501 1.00 79.19 88 ASP A O 1
ATOM 645 N N . ILE A 1 89 ? 10.491 1.509 -28.683 1.00 65.88 89 ILE A N 1
ATOM 646 C CA . ILE A 1 89 ? 9.117 1.982 -28.973 1.00 65.88 89 ILE A CA 1
ATOM 647 C C . ILE A 1 89 ? 9.122 3.428 -29.478 1.00 65.88 89 ILE A C 1
ATOM 649 O O . ILE A 1 89 ? 9.755 4.288 -28.827 1.00 65.88 89 ILE A O 1
#